Protein AF-A0A8D2CU57-F1 (afdb_monomer)

Structure (mmCIF, N/CA/C/O backbone):
data_AF-A0A8D2CU57-F1
#
_entry.id   AF-A0A8D2CU57-F1
#
loop_
_atom_site.group_PDB
_atom_site.id
_atom_site.type_symbol
_atom_site.label_atom_id
_atom_site.label_alt_id
_atom_site.label_comp_id
_atom_site.label_asym_id
_atom_site.label_entity_id
_atom_site.label_seq_id
_atom_site.pdbx_PDB_ins_code
_atom_site.Cartn_x
_atom_site.Cartn_y
_atom_site.Cartn_z
_atom_site.occupancy
_atom_site.B_iso_or_equiv
_atom_site.auth_seq_id
_atom_site.auth_comp_id
_atom_site.auth_asym_id
_atom_site.auth_atom_id
_atom_site.pdbx_PDB_model_num
ATOM 1 N N . MET A 1 1 ? 23.848 0.497 -22.259 1.00 53.72 1 MET A N 1
ATOM 2 C CA . MET A 1 1 ? 22.535 -0.186 -22.250 1.00 53.72 1 MET A CA 1
ATOM 3 C C . MET A 1 1 ? 21.559 0.706 -21.502 1.00 53.72 1 MET A C 1
ATOM 5 O O . MET A 1 1 ? 21.907 1.161 -20.421 1.00 53.72 1 MET A O 1
ATOM 9 N N . GLY A 1 2 ? 20.438 1.066 -22.133 1.00 74.12 2 GLY A N 1
ATOM 10 C CA . GLY A 1 2 ?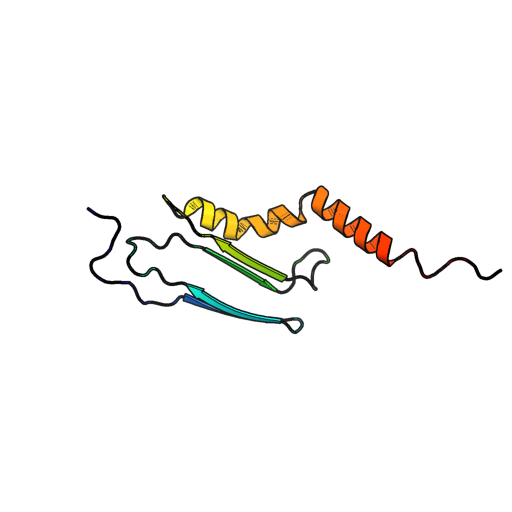 19.496 2.077 -21.636 1.00 74.12 2 GLY A CA 1
ATOM 11 C C . GLY A 1 2 ? 18.491 1.544 -20.611 1.00 74.12 2 GLY A C 1
ATOM 12 O O . GLY A 1 2 ? 18.389 0.342 -20.390 1.00 74.12 2 GLY A O 1
ATOM 13 N N . ALA A 1 3 ? 17.736 2.456 -19.995 1.00 79.75 3 ALA A N 1
ATOM 14 C CA . ALA A 1 3 ? 16.758 2.173 -18.938 1.00 79.75 3 ALA A CA 1
ATOM 15 C C . ALA A 1 3 ? 15.432 1.542 -19.427 1.00 79.75 3 ALA A C 1
ATOM 17 O O . ALA A 1 3 ? 14.515 1.338 -18.625 1.00 79.75 3 ALA A O 1
ATOM 18 N N . PHE A 1 4 ? 15.327 1.235 -20.724 1.00 90.06 4 PHE A N 1
ATOM 19 C CA . PHE A 1 4 ? 14.111 0.752 -21.373 1.00 90.06 4 PHE A CA 1
ATOM 20 C C . PHE A 1 4 ? 14.320 -0.616 -22.027 1.00 90.06 4 PHE A C 1
ATOM 22 O O . PHE A 1 4 ? 15.400 -0.906 -22.539 1.00 90.06 4 PHE A O 1
ATOM 29 N N . SER A 1 5 ? 13.280 -1.445 -21.991 1.00 89.56 5 SER A N 1
ATOM 30 C CA . SER A 1 5 ? 13.187 -2.714 -22.717 1.00 89.56 5 SER A CA 1
ATOM 31 C C . SER A 1 5 ? 12.740 -2.498 -24.166 1.00 89.56 5 SER A C 1
ATOM 33 O O . SER A 1 5 ? 12.105 -1.492 -24.472 1.00 89.56 5 SER A O 1
ATOM 35 N N . ASP A 1 6 ? 13.015 -3.467 -25.041 1.00 93.00 6 ASP A N 1
ATOM 36 C CA . ASP A 1 6 ? 12.634 -3.402 -26.464 1.00 93.00 6 ASP A CA 1
ATOM 37 C C . ASP A 1 6 ? 11.112 -3.421 -26.680 1.00 93.00 6 ASP A C 1
ATOM 39 O O . ASP A 1 6 ? 10.603 -2.889 -27.665 1.00 93.00 6 ASP A O 1
ATOM 43 N N . MET A 1 7 ? 10.374 -4.024 -25.745 1.00 93.88 7 MET A N 1
ATOM 44 C CA . MET A 1 7 ? 8.913 -4.061 -25.725 1.00 93.88 7 MET A CA 1
ATOM 45 C C . MET A 1 7 ? 8.393 -3.866 -24.297 1.00 93.88 7 MET A C 1
ATOM 47 O O . MET A 1 7 ? 9.058 -4.278 -23.339 1.00 93.88 7 MET A O 1
ATOM 51 N N . PRO A 1 8 ? 7.193 -3.284 -24.123 1.00 96.44 8 PRO A N 1
ATOM 52 C CA . PRO A 1 8 ? 6.609 -3.118 -22.806 1.00 96.44 8 PRO A CA 1
ATOM 53 C C . PRO A 1 8 ? 6.125 -4.462 -22.263 1.00 96.44 8 PRO A C 1
ATOM 55 O O . PRO A 1 8 ? 5.423 -5.217 -22.940 1.00 96.44 8 PRO A O 1
ATOM 58 N N . LYS A 1 9 ? 6.422 -4.735 -20.994 1.00 96.50 9 LYS A N 1
ATOM 59 C CA . LYS A 1 9 ? 5.798 -5.839 -20.267 1.00 96.50 9 LYS A CA 1
ATOM 60 C C . LYS A 1 9 ? 4.392 -5.434 -19.842 1.00 96.50 9 LYS A C 1
ATOM 62 O O . LYS A 1 9 ? 4.216 -4.615 -18.941 1.00 96.50 9 LYS A O 1
ATOM 67 N N . MET A 1 10 ? 3.401 -6.016 -20.512 1.00 97.50 10 MET A N 1
ATOM 68 C CA . MET A 1 10 ? 1.984 -5.674 -20.344 1.00 97.50 10 MET A CA 1
ATOM 69 C C . MET A 1 10 ? 1.259 -6.495 -19.270 1.00 97.50 10 MET A C 1
ATOM 71 O O . MET A 1 10 ? 0.082 -6.224 -19.011 1.00 97.50 10 MET A O 1
ATOM 75 N N . GLU A 1 11 ? 1.929 -7.478 -18.662 1.00 98.06 11 GLU A N 1
ATOM 76 C CA . GLU A 1 11 ? 1.377 -8.299 -17.580 1.00 98.06 11 GLU A CA 1
ATOM 77 C C . GLU A 1 11 ? 0.857 -7.417 -16.437 1.00 98.06 11 GLU A C 1
ATOM 79 O O . GLU A 1 11 ? 1.505 -6.449 -16.033 1.00 98.06 11 GLU A O 1
ATOM 84 N N . LYS A 1 12 ? -0.352 -7.729 -15.958 1.00 98.00 12 LYS A N 1
ATOM 85 C CA . LYS A 1 12 ? -1.018 -6.998 -14.880 1.00 98.00 12 LYS A CA 1
ATOM 86 C C . LYS A 1 12 ? -1.027 -7.840 -13.618 1.00 98.00 12 LYS A C 1
ATOM 88 O O . LYS A 1 12 ? -1.590 -8.934 -13.616 1.00 98.00 12 LYS A O 1
ATOM 93 N N . HIS A 1 13 ? -0.511 -7.285 -12.531 1.00 97.75 13 HIS A N 1
ATOM 94 C CA . HIS A 1 13 ? -0.696 -7.850 -11.200 1.00 97.75 13 HIS A CA 1
ATOM 95 C C . HIS A 1 13 ? -1.870 -7.143 -10.540 1.00 97.75 13 HIS A C 1
ATOM 97 O O . HIS A 1 13 ? -1.776 -5.966 -10.199 1.00 97.75 13 HIS A O 1
ATOM 103 N N . ASN A 1 14 ? -2.989 -7.851 -10.403 1.00 97.94 14 ASN A N 1
ATOM 104 C CA . ASN A 1 14 ? -4.222 -7.297 -9.861 1.00 97.94 14 ASN A CA 1
ATOM 105 C C . ASN A 1 14 ? -4.477 -7.819 -8.448 1.00 97.94 14 ASN A C 1
ATOM 107 O O . ASN A 1 14 ? -4.282 -9.004 -8.181 1.00 97.94 14 ASN A O 1
ATOM 111 N N . ALA A 1 15 ? -5.011 -6.965 -7.582 1.00 96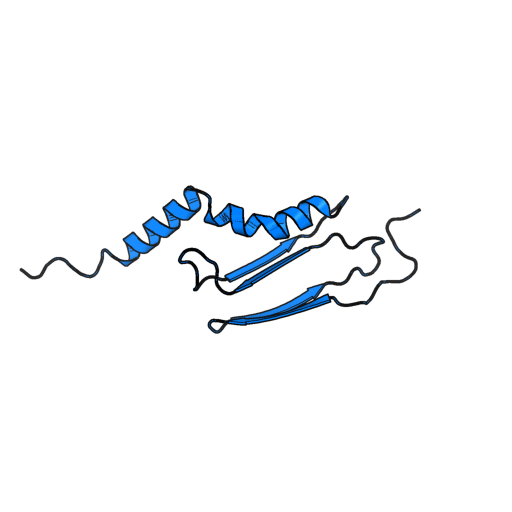.56 15 ALA A N 1
ATOM 112 C CA . ALA A 1 15 ? -5.605 -7.380 -6.317 1.00 96.56 15 ALA A CA 1
ATOM 113 C C . ALA A 1 15 ? -6.919 -6.632 -6.088 1.00 96.56 15 ALA A C 1
ATOM 115 O O . ALA A 1 15 ? -7.164 -5.567 -6.656 1.00 96.56 15 ALA A O 1
ATOM 116 N N . LYS A 1 16 ? -7.799 -7.212 -5.277 1.00 96.69 16 LYS A N 1
ATOM 117 C CA . LYS A 1 16 ? -9.092 -6.626 -4.922 1.00 96.69 16 LYS A CA 1
ATOM 118 C C . LYS A 1 16 ? -9.542 -7.143 -3.567 1.00 96.69 16 LYS A C 1
ATOM 120 O O . LYS A 1 16 ? -9.150 -8.235 -3.164 1.00 96.69 16 LYS A O 1
ATOM 125 N N . GLY A 1 17 ? -10.423 -6.403 -2.910 1.00 93.56 17 GLY A N 1
ATOM 126 C CA . GLY A 1 17 ? -11.009 -6.833 -1.647 1.00 93.56 17 GLY A CA 1
ATOM 127 C C . GLY A 1 17 ? -12.223 -6.010 -1.248 1.00 93.56 17 GLY A C 1
ATOM 128 O O . GLY A 1 17 ? -12.488 -4.942 -1.804 1.00 93.56 17 GLY A O 1
ATOM 129 N N . GLN A 1 18 ? -12.975 -6.537 -0.287 1.00 92.69 18 GLN A N 1
ATOM 130 C CA . GLN A 1 18 ? -14.154 -5.887 0.268 1.00 92.69 18 GLN A CA 1
ATOM 131 C C . GLN A 1 18 ? -14.336 -6.285 1.730 1.00 92.69 18 GLN A C 1
ATOM 13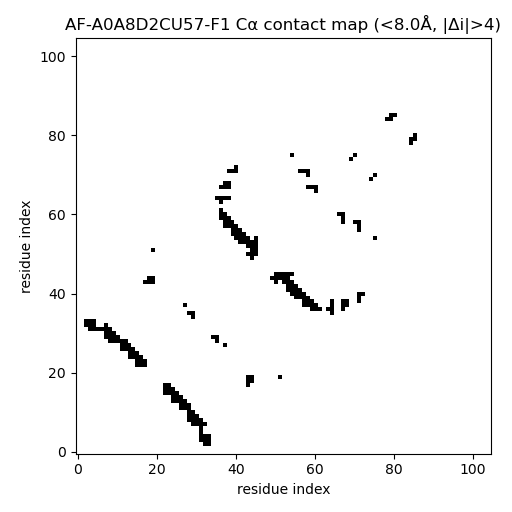3 O O . GLN A 1 18 ? -14.523 -7.465 2.011 1.00 92.69 18 GLN A O 1
ATOM 138 N N . VAL A 1 19 ? -14.340 -5.310 2.636 1.00 84.75 19 VAL A N 1
ATOM 139 C CA . VAL A 1 19 ? -14.596 -5.492 4.075 1.00 84.75 19 VAL A CA 1
ATOM 140 C C . VAL A 1 19 ? -15.166 -4.175 4.628 1.00 84.75 19 VAL A C 1
ATOM 142 O O . VAL A 1 19 ? -14.843 -3.102 4.122 1.00 84.75 19 VAL A O 1
ATOM 145 N N . ASN A 1 20 ? -16.046 -4.242 5.635 1.00 76.69 20 ASN A N 1
ATOM 146 C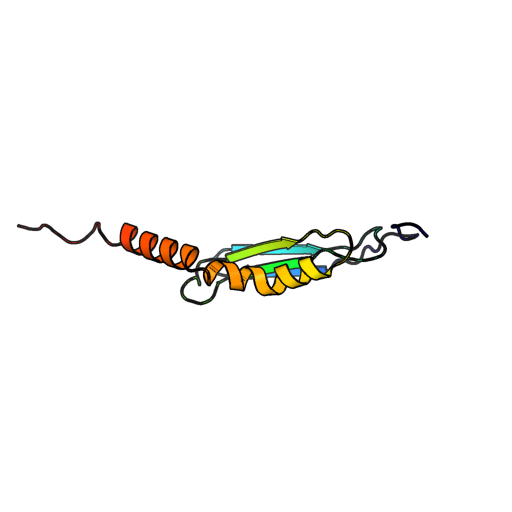 CA . ASN A 1 20 ? -16.603 -3.076 6.348 1.00 76.69 20 ASN A CA 1
ATOM 147 C C . ASN A 1 20 ? -17.219 -1.990 5.439 1.00 76.69 20 ASN A C 1
ATOM 149 O O . ASN A 1 20 ? -17.068 -0.798 5.681 1.00 76.69 20 ASN A O 1
ATOM 153 N N . GLY A 1 21 ? -17.904 -2.396 4.364 1.00 89.00 21 GLY A N 1
ATOM 154 C CA . GLY A 1 21 ? -18.556 -1.472 3.423 1.00 89.00 21 GLY A CA 1
ATOM 155 C C . GLY A 1 21 ? -17.623 -0.819 2.393 1.00 89.00 21 GLY A C 1
ATOM 156 O O . GLY A 1 21 ? -18.110 -0.208 1.445 1.00 89.00 21 GLY A O 1
ATOM 157 N N . LEU A 1 22 ? -16.306 -1.006 2.509 1.00 93.19 22 LEU A N 1
ATOM 158 C CA . LEU A 1 22 ? -15.314 -0.569 1.526 1.00 93.19 22 LEU A CA 1
ATOM 159 C C . LEU A 1 22 ? -15.052 -1.660 0.487 1.00 93.19 22 LEU A C 1
ATOM 161 O O . LEU A 1 22 ? -15.005 -2.845 0.814 1.00 93.19 22 LEU A O 1
ATOM 165 N N . ARG A 1 23 ? -14.842 -1.253 -0.767 1.00 95.69 23 ARG A N 1
ATOM 166 C CA . ARG A 1 23 ? -14.378 -2.103 -1.874 1.00 95.69 23 ARG A CA 1
ATOM 167 C C . ARG A 1 23 ? -13.147 -1.458 -2.498 1.00 95.69 23 ARG A C 1
ATOM 169 O O . ARG A 1 23 ? -13.167 -0.256 -2.743 1.00 95.69 23 ARG A O 1
ATOM 176 N N . TYR A 1 24 ? -12.120 -2.248 -2.798 1.00 96.00 24 TYR A N 1
ATOM 177 C CA . TYR A 1 24 ? -10.950 -1.780 -3.540 1.00 96.00 24 TYR A CA 1
ATOM 178 C C . TYR A 1 24 ? -10.591 -2.724 -4.685 1.00 96.00 24 TYR A C 1
ATOM 180 O O . TYR A 1 24 ? -10.875 -3.924 -4.651 1.00 96.00 24 TYR A O 1
ATOM 188 N N . GLY A 1 25 ? -9.919 -2.157 -5.680 1.00 97.69 25 GLY A N 1
ATOM 189 C CA . GLY A 1 25 ? -9.205 -2.869 -6.727 1.00 97.69 25 GLY A CA 1
ATOM 190 C C . GLY A 1 25 ? -7.915 -2.118 -7.036 1.00 97.69 25 GLY A C 1
ATOM 191 O O . GLY A 1 25 ? -7.873 -0.895 -6.923 1.00 97.69 25 GLY A O 1
ATOM 192 N N . LEU A 1 26 ? -6.867 -2.847 -7.397 1.00 97.56 26 LEU A N 1
ATOM 193 C CA . LEU A 1 26 ? -5.585 -2.294 -7.817 1.00 97.56 26 LEU A CA 1
ATOM 194 C C . LEU A 1 26 ? -4.993 -3.140 -8.940 1.00 97.56 26 LEU A C 1
ATOM 196 O O . LEU A 1 26 ? -5.286 -4.332 -9.048 1.00 97.56 26 LEU A O 1
ATOM 200 N N . SER A 1 27 ? -4.140 -2.511 -9.741 1.00 97.94 27 SER A N 1
ATOM 201 C CA . SER A 1 27 ? -3.333 -3.157 -10.770 1.00 97.94 27 SER A CA 1
ATOM 202 C C . SER A 1 27 ? -1.956 -2.510 -10.795 1.00 97.94 27 SER A C 1
ATOM 204 O O . SER A 1 27 ? -1.865 -1.285 -10.784 1.00 97.94 27 SER A O 1
ATOM 206 N N . SER A 1 28 ? -0.903 -3.311 -10.927 1.00 97.38 28 SER A N 1
ATOM 207 C CA . SER A 1 28 ? 0.443 -2.833 -11.258 1.00 97.38 28 SER A CA 1
ATOM 208 C C . SER A 1 28 ? 0.954 -3.474 -12.551 1.00 97.38 28 SER A C 1
ATOM 210 O O . SER A 1 28 ? 0.466 -4.528 -12.972 1.00 97.38 28 SER A O 1
ATOM 212 N N . MET A 1 29 ? 1.879 -2.793 -13.230 1.00 97.62 29 MET A N 1
ATOM 213 C CA . MET A 1 29 ? 2.443 -3.206 -14.517 1.00 97.62 29 MET A CA 1
ATOM 214 C C . MET A 1 29 ? 3.844 -2.617 -14.678 1.00 97.62 29 MET A C 1
ATOM 216 O O . MET A 1 29 ? 4.020 -1.419 -14.493 1.00 97.62 29 MET A O 1
ATOM 220 N N . GLN A 1 30 ? 4.808 -3.430 -15.115 1.00 96.44 30 GLN A N 1
ATOM 221 C CA . GLN A 1 30 ? 6.187 -2.977 -15.331 1.00 96.44 30 GLN A CA 1
ATOM 222 C C . GLN A 1 30 ? 6.329 -2.012 -16.525 1.00 96.44 30 GLN A C 1
ATOM 224 O O . GLN A 1 30 ? 7.122 -1.069 -16.488 1.00 96.44 30 GLN A O 1
ATOM 229 N N . GLY A 1 31 ? 5.592 -2.246 -17.615 1.00 96.81 31 GLY A N 1
ATOM 230 C CA . GLY A 1 31 ? 5.672 -1.412 -18.811 1.00 96.81 31 GLY A CA 1
ATOM 231 C C . GLY A 1 31 ? 7.055 -1.468 -19.466 1.00 96.81 31 GLY A C 1
ATOM 232 O O . GLY A 1 31 ? 7.626 -2.543 -19.636 1.00 96.81 31 GLY A O 1
ATOM 233 N N . TRP A 1 32 ? 7.578 -0.310 -19.868 1.00 96.25 32 TRP A N 1
ATOM 234 C CA . TRP A 1 32 ? 8.822 -0.192 -20.642 1.00 96.25 32 TRP A CA 1
ATOM 235 C C . TRP A 1 32 ? 10.102 -0.256 -19.809 1.00 96.25 32 TRP A C 1
ATOM 237 O O . TRP A 1 32 ? 11.188 -0.359 -20.377 1.00 96.25 32 TRP A O 1
ATOM 247 N N . ARG A 1 33 ? 10.015 -0.145 -18.481 1.00 93.56 33 ARG A N 1
ATOM 248 C CA . ARG A 1 33 ? 11.203 -0.192 -17.622 1.00 93.56 33 ARG A CA 1
ATOM 249 C C . ARG A 1 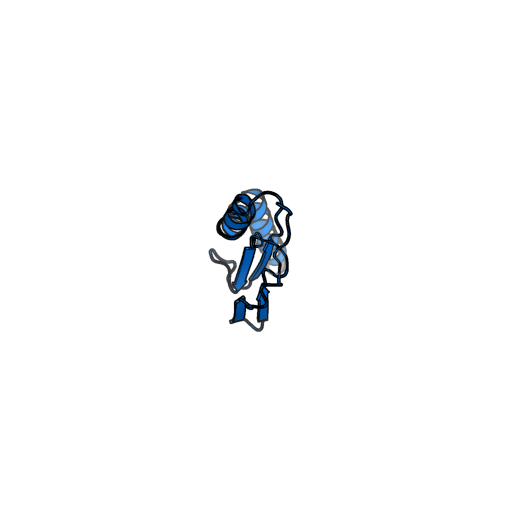33 ? 11.786 -1.599 -17.616 1.00 93.56 33 ARG A C 1
ATOM 251 O O . ARG A 1 33 ? 11.053 -2.578 -17.697 1.00 93.56 33 ARG A O 1
ATOM 258 N N . VAL A 1 34 ? 13.105 -1.710 -17.457 1.00 92.44 34 VAL A N 1
ATOM 259 C CA . VAL A 1 34 ? 13.790 -3.016 -17.369 1.00 92.44 34 VAL A CA 1
ATOM 260 C C . VAL A 1 34 ? 13.411 -3.773 -16.088 1.00 92.44 34 VAL A C 1
ATOM 262 O O . VAL A 1 34 ? 13.297 -5.002 -16.102 1.00 92.44 34 VAL A O 1
ATOM 265 N N . LYS A 1 35 ? 13.165 -3.048 -14.992 1.00 91.62 35 LYS A N 1
ATOM 266 C CA . LYS A 1 35 ? 12.772 -3.589 -13.684 1.00 91.62 35 LYS A CA 1
ATOM 267 C C . LYS A 1 35 ? 11.476 -2.940 -13.205 1.00 91.62 35 LYS A C 1
ATOM 269 O O . LYS A 1 35 ? 11.224 -1.782 -13.518 1.00 91.62 35 LYS A O 1
ATOM 274 N N . MET A 1 36 ? 10.687 -3.707 -12.458 1.00 93.38 36 MET A N 1
ATOM 275 C CA . MET A 1 36 ? 9.546 -3.209 -11.697 1.00 93.38 36 MET A CA 1
ATOM 276 C C . MET A 1 36 ? 10.034 -2.815 -10.303 1.00 93.38 36 MET A C 1
ATOM 278 O O . MET A 1 36 ? 10.530 -3.680 -9.574 1.00 93.38 36 MET A O 1
ATOM 282 N N . GLU A 1 37 ? 9.945 -1.530 -9.967 1.00 94.69 37 GLU A N 1
ATOM 283 C CA . GLU A 1 37 ? 10.419 -0.996 -8.683 1.00 94.69 37 GLU A CA 1
ATOM 284 C C . GLU A 1 37 ? 9.267 -0.591 -7.757 1.00 94.69 37 GLU A C 1
ATOM 286 O O . GLU A 1 37 ? 9.468 -0.583 -6.543 1.00 94.69 37 GLU A O 1
ATOM 291 N N . ASP A 1 38 ? 8.057 -0.389 -8.295 1.00 94.88 38 ASP A N 1
ATOM 292 C CA . ASP A 1 38 ? 6.896 -0.035 -7.485 1.00 94.88 38 ASP A CA 1
ATOM 293 C C . ASP A 1 38 ? 6.462 -1.173 -6.549 1.00 94.88 38 ASP A C 1
ATOM 295 O O . ASP A 1 38 ? 6.533 -2.367 -6.872 1.00 94.88 38 ASP A O 1
ATOM 299 N N . ALA A 1 39 ? 5.899 -0.778 -5.411 1.00 96.06 39 ALA A N 1
ATOM 300 C CA . ALA A 1 39 ? 5.213 -1.651 -4.466 1.00 96.06 39 ALA A CA 1
ATOM 301 C C . ALA A 1 39 ? 3.877 -1.030 -4.029 1.00 96.06 39 ALA A C 1
ATOM 303 O O . ALA A 1 39 ? 3.597 0.142 -4.292 1.00 96.06 39 ALA A O 1
ATOM 304 N N . TYR A 1 40 ? 3.038 -1.797 -3.332 1.00 97.19 40 TYR A N 1
ATOM 305 C CA . TYR A 1 40 ? 1.770 -1.296 -2.801 1.00 97.19 40 TYR A CA 1
ATOM 306 C C . TYR A 1 40 ? 1.341 -2.038 -1.533 1.00 97.19 40 TYR A C 1
ATOM 308 O O . TYR A 1 40 ? 1.551 -3.241 -1.408 1.00 97.19 40 TYR A O 1
ATOM 316 N N . THR A 1 41 ? 0.634 -1.345 -0.643 1.00 97.31 41 THR A N 1
ATOM 317 C CA . THR A 1 41 ? -0.042 -1.939 0.521 1.00 97.31 41 THR A CA 1
ATOM 318 C C . THR A 1 41 ? -1.542 -1.724 0.377 1.00 97.31 41 THR A C 1
ATOM 320 O O . THR A 1 41 ? -1.981 -0.611 0.094 1.00 97.31 41 THR A O 1
ATOM 323 N N . ALA A 1 42 ? -2.338 -2.771 0.591 1.00 96.12 42 ALA A N 1
ATOM 324 C CA . ALA A 1 42 ? -3.796 -2.685 0.617 1.00 96.12 42 ALA A CA 1
ATOM 325 C C . ALA A 1 42 ? -4.349 -3.551 1.755 1.00 96.12 42 ALA A C 1
ATOM 327 O O . ALA A 1 42 ? -4.470 -4.768 1.624 1.00 96.12 42 ALA A O 1
ATOM 328 N N . VAL A 1 43 ? -4.666 -2.917 2.884 1.00 94.38 43 VAL A N 1
ATOM 329 C CA . VAL A 1 43 ? -5.161 -3.581 4.095 1.00 94.38 43 VAL A CA 1
ATOM 330 C C . VAL A 1 43 ? -6.488 -2.956 4.502 1.00 94.38 43 VAL A C 1
ATOM 332 O O . VAL A 1 43 ? -6.583 -1.745 4.697 1.00 94.38 43 VAL A O 1
ATOM 335 N N . ILE A 1 44 ? -7.514 -3.791 4.658 1.00 92.44 44 ILE A N 1
ATOM 336 C CA . ILE A 1 44 ? -8.798 -3.387 5.233 1.00 92.44 44 ILE A CA 1
ATOM 337 C C . ILE A 1 44 ? -8.927 -4.031 6.611 1.00 92.44 44 ILE A C 1
ATOM 339 O O . ILE A 1 44 ? -8.765 -5.243 6.724 1.00 92.44 44 ILE A O 1
ATOM 343 N N . GLY A 1 45 ? -9.247 -3.229 7.626 1.00 90.44 45 GLY A N 1
ATOM 344 C CA . GLY A 1 45 ? -9.324 -3.670 9.015 1.00 90.44 45 GLY A CA 1
ATOM 345 C C . GLY A 1 45 ? -7.940 -3.757 9.645 1.00 90.44 45 GLY A C 1
ATOM 346 O O . GLY A 1 45 ? -7.271 -4.786 9.567 1.00 90.44 45 GLY A O 1
ATOM 347 N N . LEU A 1 46 ? -7.495 -2.661 10.259 1.00 91.06 46 LEU A N 1
ATOM 348 C CA . LEU A 1 46 ? -6.201 -2.622 10.937 1.00 91.06 46 LEU A CA 1
ATOM 349 C C . LEU A 1 46 ? -6.272 -3.318 12.310 1.00 91.06 46 LEU A C 1
ATOM 351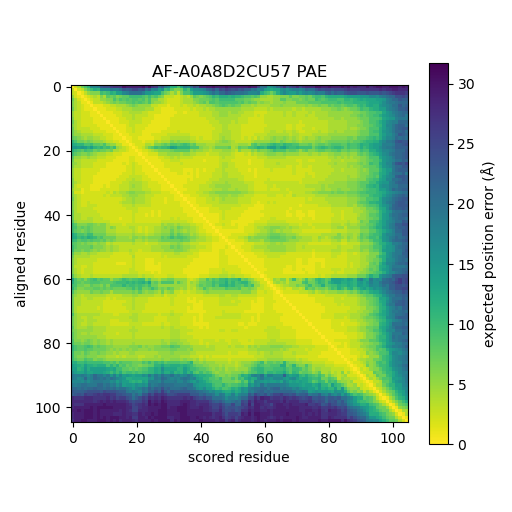 O O . LEU A 1 46 ? -7.316 -3.287 12.961 1.00 91.06 46 LEU A O 1
ATOM 355 N N . PRO A 1 47 ? -5.174 -3.938 12.779 1.00 87.12 47 PRO A N 1
ATOM 356 C CA . PRO A 1 47 ? -5.138 -4.576 14.092 1.00 87.12 47 PRO A CA 1
ATOM 357 C C . PRO A 1 47 ? -5.102 -3.544 15.234 1.00 87.12 47 PRO A C 1
ATOM 359 O O . PRO A 1 47 ? -4.936 -2.343 15.012 1.00 87.12 47 PRO A O 1
ATOM 362 N N . SER A 1 48 ? -5.162 -4.036 16.475 1.00 86.56 48 SER A N 1
ATOM 363 C CA . SER A 1 48 ? -4.936 -3.252 17.700 1.00 86.56 48 SER A CA 1
ATOM 364 C C . SER A 1 48 ? -5.991 -2.169 17.974 1.00 86.56 48 SER A C 1
ATOM 366 O O . SER A 1 48 ? -5.640 -1.058 18.378 1.00 86.56 48 SER A O 1
ATOM 368 N N . GLY A 1 49 ? -7.278 -2.484 17.788 1.00 86.12 49 GLY A N 1
ATOM 369 C CA . GLY A 1 49 ? -8.381 -1.558 18.073 1.00 86.12 49 GLY A CA 1
ATOM 370 C C . GLY A 1 49 ? -8.675 -0.571 16.940 1.00 86.12 49 GLY A C 1
ATOM 371 O O . GLY A 1 49 ? -9.335 0.443 17.161 1.00 86.12 49 GLY A O 1
ATOM 372 N N . LEU A 1 50 ? -8.142 -0.826 15.742 1.00 90.44 50 LEU A N 1
ATOM 373 C CA . LEU A 1 50 ? -8.332 -0.015 14.537 1.00 90.44 50 LEU A CA 1
ATOM 374 C C . LEU A 1 50 ? -9.084 -0.804 13.452 1.00 90.44 50 LEU A C 1
ATOM 376 O O . LEU A 1 50 ? -8.910 -0.562 12.258 1.00 90.44 50 LEU A O 1
ATOM 380 N N . GLU A 1 51 ? -9.944 -1.745 13.842 1.00 90.06 51 GLU A N 1
ATOM 381 C CA . GLU A 1 51 ? -10.604 -2.688 12.929 1.00 90.06 51 GLU A CA 1
ATOM 382 C C . GLU A 1 51 ? -11.557 -1.987 11.946 1.00 90.06 51 GLU A C 1
ATOM 384 O O . GLU A 1 51 ? -11.882 -2.519 10.885 1.00 90.06 51 GLU A O 1
ATOM 389 N N . THR A 1 52 ? -11.993 -0.767 12.268 1.00 90.00 52 THR A N 1
ATOM 390 C CA . THR A 1 52 ? -12.802 0.086 11.384 1.00 90.00 52 THR A CA 1
ATOM 391 C C . THR A 1 52 ? -11.966 0.909 10.402 1.00 90.00 52 THR A C 1
ATOM 393 O O . THR A 1 52 ? -12.519 1.539 9.502 1.00 90.00 52 THR A O 1
ATOM 396 N N . TRP A 1 53 ? -10.639 0.905 10.539 1.00 92.62 53 TRP A N 1
ATOM 397 C CA . TRP A 1 53 ? -9.717 1.656 9.695 1.00 92.62 53 TRP A CA 1
ATOM 398 C C . TRP A 1 53 ? -9.185 0.790 8.556 1.00 92.62 53 TRP A C 1
ATOM 400 O O . TRP A 1 53 ? -9.140 -0.437 8.624 1.00 92.62 53 TRP A O 1
ATOM 410 N N . SER A 1 54 ? -8.767 1.452 7.483 1.00 94.19 54 SER A N 1
ATOM 411 C CA . SER A 1 54 ? -8.134 0.827 6.320 1.00 94.19 54 SER A CA 1
ATOM 412 C C . SER A 1 54 ? -6.895 1.616 5.927 1.00 94.19 54 SER A C 1
ATOM 414 O O . SER A 1 54 ? -6.831 2.824 6.159 1.00 94.19 54 SER A O 1
ATOM 416 N N . PHE A 1 55 ? -5.925 0.945 5.316 1.00 95.31 55 PHE A N 1
ATOM 417 C CA . PHE A 1 55 ? -4.694 1.559 4.841 1.00 95.31 55 PHE A CA 1
ATOM 418 C C . PHE A 1 55 ? -4.385 1.116 3.413 1.00 95.31 55 PHE A C 1
ATOM 420 O O . PHE A 1 55 ? -4.306 -0.078 3.118 1.00 95.31 55 PHE A O 1
ATOM 427 N N . PHE A 1 56 ? -4.177 2.101 2.545 1.00 96.69 56 PHE A N 1
ATOM 428 C CA . PHE A 1 56 ? -3.803 1.908 1.151 1.00 96.69 56 PHE A CA 1
ATOM 429 C C . PHE A 1 56 ? -2.626 2.822 0.826 1.00 96.69 56 PHE A C 1
ATOM 431 O O . PHE A 1 56 ? -2.658 4.004 1.171 1.00 96.69 56 PHE A O 1
ATOM 438 N N . ALA A 1 57 ? -1.603 2.288 0.166 1.00 97.69 57 ALA A N 1
ATOM 439 C CA . ALA A 1 57 ? -0.420 3.045 -0.223 1.00 97.69 57 ALA A CA 1
ATOM 440 C C . ALA A 1 57 ? 0.186 2.496 -1.517 1.00 97.69 57 ALA A C 1
ATOM 442 O O . ALA A 1 57 ? 0.138 1.292 -1.772 1.00 97.69 57 ALA A O 1
ATOM 443 N N . VAL A 1 58 ? 0.774 3.393 -2.305 1.00 97.56 58 VAL A N 1
ATOM 444 C CA . VAL A 1 58 ? 1.584 3.087 -3.489 1.00 97.56 58 VAL A CA 1
ATOM 445 C C . VAL A 1 58 ? 2.966 3.675 -3.247 1.00 97.56 58 VAL A C 1
ATOM 447 O O . VAL A 1 58 ? 3.079 4.808 -2.776 1.00 97.56 58 VAL A O 1
ATOM 450 N N . TYR A 1 59 ? 3.998 2.900 -3.549 1.00 96.94 59 TYR A N 1
ATOM 451 C CA . TYR A 1 59 ? 5.394 3.275 -3.367 1.00 96.94 59 TYR A CA 1
ATOM 452 C C . TYR A 1 59 ? 6.052 3.263 -4.740 1.00 96.94 59 TYR A C 1
ATOM 454 O O . TYR A 1 59 ? 6.241 2.190 -5.304 1.00 96.94 59 TYR A O 1
ATOM 462 N N . ASP A 1 60 ? 6.336 4.447 -5.275 1.00 94.69 60 ASP A N 1
ATOM 463 C CA . ASP A 1 60 ? 7.070 4.635 -6.528 1.00 94.69 60 ASP A CA 1
ATOM 464 C C . ASP A 1 60 ? 8.543 4.848 -6.185 1.00 94.69 60 ASP A C 1
ATOM 466 O O . ASP A 1 60 ? 8.869 5.714 -5.366 1.00 94.69 60 ASP A O 1
ATOM 470 N N . GLU A 1 61 ? 9.419 4.035 -6.770 1.00 87.50 61 GLU A N 1
ATOM 471 C CA . GLU A 1 61 ? 10.846 4.117 -6.505 1.00 87.50 61 GLU A CA 1
ATOM 472 C C . GLU A 1 61 ? 11.710 4.361 -7.719 1.00 87.50 61 GLU A C 1
ATOM 474 O O . GLU A 1 61 ? 11.385 4.071 -8.868 1.00 87.50 61 GLU A O 1
ATOM 479 N N . TYR A 1 62 ? 12.874 4.915 -7.396 1.00 82.81 62 TYR A N 1
ATOM 480 C CA . TYR A 1 62 ? 13.928 5.212 -8.328 1.00 82.81 62 TYR A CA 1
ATOM 481 C C . TYR A 1 62 ? 15.255 4.708 -7.764 1.00 82.81 62 TYR A C 1
ATOM 483 O O . TYR A 1 62 ? 15.592 4.980 -6.613 1.00 82.81 62 TYR A O 1
ATOM 491 N N . ALA A 1 63 ? 16.035 4.048 -8.623 1.00 87.19 63 ALA A N 1
ATOM 492 C CA . ALA A 1 63 ? 17.367 3.513 -8.328 1.00 87.19 63 ALA A CA 1
ATOM 493 C C . ALA A 1 63 ? 17.381 2.239 -7.459 1.00 87.19 63 ALA A C 1
ATOM 495 O O . ALA A 1 63 ? 18.353 1.970 -6.749 1.00 87.19 63 ALA A O 1
ATOM 496 N N . GLY A 1 64 ? 16.345 1.409 -7.579 1.00 85.75 64 GLY A N 1
ATOM 497 C CA . GLY A 1 64 ? 16.200 0.138 -6.872 1.00 85.75 64 GLY A CA 1
ATOM 498 C C . GLY A 1 64 ? 14.833 0.024 -6.209 1.00 85.75 64 GLY A C 1
ATOM 499 O O . GLY A 1 64 ? 14.183 1.022 -5.966 1.00 85.75 64 GLY A O 1
ATOM 500 N N . SER A 1 65 ? 14.401 -1.201 -5.902 1.00 90.62 65 SER A N 1
ATOM 501 C CA . SER A 1 65 ? 13.080 -1.460 -5.302 1.00 90.62 65 SER A CA 1
ATOM 502 C C . SER A 1 65 ? 13.118 -1.644 -3.777 1.00 90.62 65 SER A C 1
ATOM 504 O O . SER A 1 65 ? 12.181 -2.193 -3.198 1.00 90.62 65 SER A O 1
ATOM 506 N N . GLN A 1 66 ? 14.272 -1.434 -3.138 1.00 94.38 66 GLN A N 1
ATOM 507 C CA . GLN A 1 66 ? 14.514 -1.940 -1.783 1.00 94.38 66 GLN A CA 1
ATOM 508 C C . GLN A 1 66 ? 13.758 -1.132 -0.729 1.00 94.38 66 GLN A C 1
ATOM 510 O O . GLN A 1 66 ? 13.241 -1.722 0.223 1.00 94.38 66 GLN A O 1
ATOM 515 N N . VAL A 1 67 ? 13.686 0.187 -0.897 1.00 95.88 67 VAL A N 1
ATOM 516 C CA . VAL A 1 67 ? 13.004 1.059 0.057 1.00 95.88 67 VAL A CA 1
ATOM 517 C C . VAL A 1 67 ? 11.486 0.997 -0.184 1.00 95.88 67 VAL A C 1
ATOM 519 O O . VAL A 1 67 ? 10.743 0.920 0.791 1.00 95.88 67 VAL A O 1
ATOM 522 N N . ALA A 1 68 ? 11.022 0.799 -1.424 1.00 95.31 68 ALA A N 1
ATOM 523 C CA . ALA A 1 68 ? 9.611 0.589 -1.769 1.00 95.31 68 ALA A CA 1
ATOM 524 C C . ALA A 1 68 ? 9.080 -0.663 -1.079 1.00 95.31 68 ALA A C 1
ATOM 526 O O . ALA A 1 68 ? 8.048 -0.632 -0.408 1.00 95.31 68 ALA A O 1
ATOM 527 N N . LYS A 1 69 ? 9.827 -1.767 -1.210 1.00 94.75 69 LYS A N 1
ATOM 528 C CA . LYS A 1 69 ? 9.509 -3.047 -0.569 1.00 94.75 69 LYS A CA 1
ATOM 529 C C . LYS A 1 69 ? 9.511 -2.924 0.950 1.00 94.75 69 LYS A C 1
ATOM 531 O O . LYS A 1 69 ? 8.551 -3.338 1.589 1.00 94.75 69 LYS A O 1
ATOM 536 N N . TYR A 1 70 ? 10.532 -2.283 1.519 1.00 97.00 70 TYR A N 1
ATOM 537 C CA . TYR A 1 70 ? 10.599 -2.066 2.963 1.00 97.00 70 TYR A CA 1
ATOM 538 C C . TYR A 1 70 ? 9.408 -1.236 3.471 1.00 97.00 70 TYR A C 1
ATOM 540 O O . TYR A 1 70 ? 8.757 -1.599 4.450 1.00 97.00 70 TYR A O 1
ATOM 548 N N . CYS A 1 71 ? 9.070 -0.138 2.794 1.00 97.25 71 CYS A N 1
ATOM 549 C CA . CYS A 1 71 ? 7.927 0.694 3.157 1.00 97.25 71 CYS A CA 1
ATOM 550 C C . CYS A 1 71 ? 6.600 -0.062 3.019 1.00 97.25 71 CYS A C 1
ATOM 552 O O . CYS A 1 71 ? 5.760 0.037 3.911 1.00 97.25 71 CYS A O 1
ATOM 554 N N . CYS A 1 72 ? 6.432 -0.848 1.959 1.00 96.00 72 CYS A N 1
ATOM 555 C CA . CYS A 1 72 ? 5.254 -1.682 1.733 1.00 96.00 72 CYS A CA 1
ATOM 556 C C . CYS A 1 72 ? 4.995 -2.682 2.870 1.00 96.00 72 CYS A C 1
ATOM 558 O O . CYS A 1 72 ? 3.843 -2.922 3.241 1.00 96.00 72 CYS A O 1
ATOM 560 N N . GLU A 1 73 ? 6.054 -3.249 3.443 1.00 94.88 73 GLU A N 1
ATOM 561 C CA . GLU A 1 73 ? 5.957 -4.252 4.508 1.00 94.88 73 GLU A CA 1
ATOM 562 C C . GLU A 1 73 ? 5.869 -3.628 5.909 1.00 94.88 73 GLU A C 1
ATOM 564 O O . GLU A 1 73 ? 5.167 -4.145 6.781 1.00 94.88 73 GLU A O 1
ATOM 569 N N . HIS A 1 74 ? 6.547 -2.501 6.144 1.00 96.62 74 HIS A N 1
ATOM 570 C CA . HIS A 1 74 ? 6.773 -1.997 7.503 1.00 96.62 74 HIS A CA 1
ATOM 571 C C . HIS A 1 74 ? 6.128 -0.646 7.812 1.00 96.62 74 HIS A C 1
ATOM 573 O O . HIS A 1 74 ? 5.923 -0.338 8.989 1.00 96.62 74 HIS A O 1
ATOM 579 N N . LEU A 1 75 ? 5.773 0.175 6.818 1.00 96.75 75 LEU A N 1
ATOM 580 C CA . LEU A 1 75 ? 5.258 1.525 7.084 1.00 96.75 75 LEU A CA 1
ATOM 581 C C . LEU A 1 75 ? 3.963 1.483 7.904 1.00 96.75 75 LEU A C 1
ATOM 583 O O . LEU A 1 75 ? 3.827 2.209 8.891 1.00 96.75 75 LEU A O 1
ATOM 587 N N . LEU A 1 76 ? 3.052 0.572 7.551 1.00 95.62 76 LEU A N 1
ATOM 588 C CA . LEU A 1 76 ? 1.807 0.358 8.287 1.00 95.62 76 LEU A CA 1
ATOM 589 C C . LEU A 1 76 ? 2.041 -0.150 9.714 1.00 95.62 76 LEU A C 1
ATOM 591 O O . LEU A 1 76 ? 1.213 0.088 10.582 1.00 95.62 76 LEU A O 1
ATOM 595 N N . HIS A 1 77 ? 3.159 -0.817 9.989 1.00 93.44 77 HIS A N 1
ATOM 596 C CA . HIS A 1 77 ? 3.518 -1.193 11.352 1.00 93.44 77 HIS A CA 1
ATOM 597 C C . HIS A 1 77 ? 4.106 -0.003 12.126 1.00 93.44 77 HIS A C 1
ATOM 599 O O . HIS A 1 77 ? 3.797 0.179 13.302 1.00 93.44 77 HIS A O 1
ATOM 605 N N . HIS A 1 78 ? 4.931 0.832 11.491 1.00 95.50 78 HIS A N 1
ATOM 606 C CA . HIS A 1 78 ? 5.588 1.964 12.151 1.00 95.50 78 HIS A CA 1
ATOM 607 C C . HIS A 1 78 ? 4.625 3.100 12.525 1.00 95.50 78 HIS A C 1
ATOM 609 O O . HIS A 1 78 ? 4.744 3.648 13.622 1.00 95.50 78 HIS A O 1
ATOM 615 N N . ILE A 1 79 ? 3.657 3.432 11.662 1.00 94.12 79 ILE A N 1
ATOM 616 C CA . ILE A 1 79 ? 2.708 4.538 11.890 1.00 94.12 79 ILE A CA 1
ATOM 617 C C . ILE A 1 79 ? 1.907 4.368 13.199 1.00 94.12 79 ILE A C 1
ATOM 619 O O . ILE A 1 79 ? 2.029 5.226 14.075 1.00 94.12 79 ILE A O 1
ATOM 623 N N . PRO A 1 80 ? 1.121 3.291 13.396 1.00 90.94 80 PRO A N 1
ATOM 624 C CA . PRO A 1 80 ? 0.293 3.128 14.586 1.00 90.94 80 PRO A CA 1
ATOM 625 C C . PRO A 1 80 ? 1.105 2.797 15.840 1.00 90.94 80 PRO A C 1
ATOM 627 O O . PRO A 1 80 ? 0.623 3.002 16.954 1.00 90.94 80 PRO A O 1
ATOM 630 N N . ASN A 1 81 ? 2.339 2.302 15.693 1.00 90.56 81 ASN A N 1
ATOM 631 C CA . ASN A 1 81 ? 3.193 1.985 16.834 1.00 90.56 81 ASN A CA 1
ATOM 632 C C . ASN A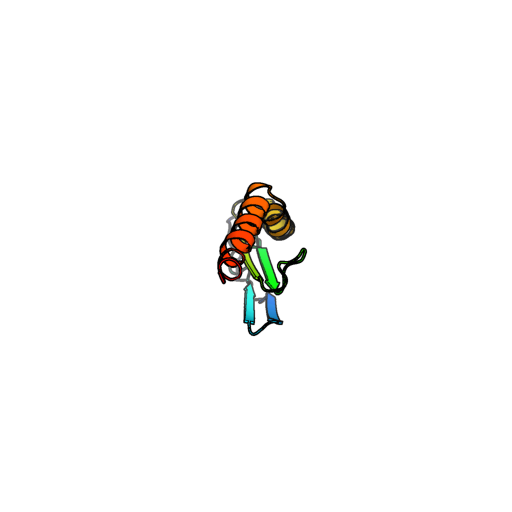 1 81 ? 3.953 3.182 17.411 1.00 90.56 81 ASN A C 1
ATOM 634 O O . ASN A 1 81 ? 4.455 3.070 18.533 1.00 90.56 81 ASN A O 1
ATOM 638 N N . ASN A 1 82 ? 3.969 4.322 16.717 1.00 92.38 82 ASN A N 1
ATOM 639 C CA . ASN A 1 82 ? 4.481 5.587 17.237 1.00 92.38 82 ASN A CA 1
ATOM 640 C C . ASN A 1 82 ? 3.649 6.082 18.448 1.00 92.38 82 ASN A C 1
ATOM 642 O O . ASN A 1 82 ? 2.415 6.046 18.438 1.00 92.38 82 ASN A O 1
ATOM 646 N N . GLN A 1 83 ? 4.331 6.595 19.480 1.00 93.06 83 GLN A N 1
ATOM 647 C CA . GLN A 1 83 ? 3.725 7.259 20.638 1.00 93.06 83 GLN A CA 1
ATOM 648 C C . GLN A 1 83 ? 2.820 8.437 20.251 1.00 93.06 83 GLN A C 1
ATOM 650 O O . GLN A 1 83 ? 1.753 8.586 20.847 1.00 93.06 83 GLN A O 1
ATOM 655 N N . ASP A 1 84 ? 3.178 9.229 19.237 1.00 93.88 84 ASP A N 1
ATOM 656 C CA . ASP A 1 84 ? 2.350 10.354 18.784 1.00 93.88 84 ASP A CA 1
ATOM 657 C C . ASP A 1 84 ? 1.006 9.879 18.241 1.00 93.88 84 ASP A C 1
ATOM 659 O O . ASP A 1 84 ? -0.040 10.460 18.541 1.00 93.88 84 ASP A O 1
ATOM 663 N N . PHE A 1 85 ? 1.022 8.796 17.459 1.00 91.88 85 PHE A N 1
ATOM 664 C CA . PHE A 1 85 ? -0.190 8.220 16.893 1.00 91.88 85 PHE A CA 1
ATOM 665 C C . PHE A 1 85 ? -1.092 7.687 18.011 1.00 91.88 85 PHE A C 1
ATOM 667 O O . PHE A 1 85 ? -2.250 8.094 18.122 1.00 91.88 85 PHE A O 1
ATOM 674 N N . LYS A 1 86 ? -0.539 6.873 18.919 1.00 89.12 86 LYS A N 1
ATOM 675 C CA . LYS A 1 86 ? -1.258 6.346 20.096 1.00 89.12 86 LYS A CA 1
ATOM 676 C C . LYS A 1 86 ? -1.810 7.465 20.987 1.00 89.12 86 LYS A C 1
ATOM 678 O O . LYS A 1 86 ? -2.952 7.406 21.454 1.00 89.12 86 LYS A O 1
ATOM 683 N N . GLY A 1 87 ? -1.026 8.521 21.195 1.00 87.81 87 GLY A N 1
ATOM 684 C CA . GLY A 1 87 ? -1.415 9.700 21.964 1.00 87.81 87 GLY A CA 1
ATOM 685 C C . GLY A 1 87 ? -2.565 10.481 21.324 1.00 87.81 87 GLY A C 1
ATOM 686 O O . GLY A 1 87 ? -3.443 10.967 22.034 1.00 87.81 87 GLY A O 1
ATOM 687 N N . ARG A 1 88 ? -2.611 10.584 19.991 1.00 85.50 88 ARG A N 1
ATOM 688 C CA . ARG A 1 88 ? -3.713 11.247 19.271 1.00 85.50 88 ARG A CA 1
ATOM 689 C C . ARG A 1 88 ? -4.987 10.411 19.260 1.00 85.50 88 ARG A C 1
ATOM 691 O O . ARG A 1 88 ? -6.052 10.958 19.529 1.00 85.50 88 ARG A O 1
ATOM 698 N N . ILE A 1 89 ? -4.879 9.103 19.027 1.00 83.25 89 ILE A N 1
ATOM 699 C CA . ILE A 1 89 ? -6.031 8.190 19.046 1.00 83.25 89 ILE A CA 1
ATOM 700 C C . ILE A 1 89 ? -6.693 8.195 20.431 1.00 83.25 89 ILE A C 1
ATOM 702 O O . ILE A 1 89 ? -7.895 8.422 20.543 1.00 83.25 89 ILE A O 1
ATOM 706 N N . SER A 1 90 ? -5.910 8.055 21.507 1.00 75.56 90 SER A N 1
ATOM 707 C CA . SER A 1 90 ? -6.443 8.084 22.880 1.00 75.56 90 SER A CA 1
ATOM 708 C C . SER A 1 90 ? -7.104 9.418 23.250 1.00 75.56 90 SER A C 1
ATOM 710 O O . SER A 1 90 ? -8.143 9.424 23.911 1.00 75.56 90 SER A O 1
ATOM 712 N N . LYS A 1 91 ? -6.549 10.554 22.805 1.00 74.00 91 LYS A N 1
ATOM 713 C CA . LYS A 1 91 ? -7.182 11.874 22.970 1.00 74.00 91 LYS A CA 1
ATOM 714 C C . LYS A 1 91 ? -8.493 11.991 22.194 1.00 74.00 91 LYS A C 1
ATOM 716 O O . LYS A 1 91 ? -9.434 12.555 22.737 1.00 74.00 91 LYS A O 1
ATOM 721 N N . SER A 1 92 ? -8.568 11.450 20.976 1.00 70.38 92 SER A N 1
ATOM 722 C CA . SER A 1 92 ? -9.794 11.454 20.167 1.00 70.38 92 SER A CA 1
ATOM 723 C C . SER A 1 92 ? -10.921 10.698 20.867 1.00 70.38 92 SER A C 1
ATOM 725 O O . SER A 1 92 ? -11.987 11.266 21.084 1.00 70.38 92 SER A O 1
ATOM 727 N N . TYR A 1 93 ? -10.654 9.475 21.341 1.00 63.97 93 TYR A N 1
ATOM 728 C CA . TYR A 1 93 ? -11.640 8.706 22.110 1.00 63.97 93 TYR A CA 1
ATOM 729 C C . TYR A 1 93 ? -12.072 9.436 23.388 1.00 63.97 93 TYR A C 1
ATOM 731 O O . TYR A 1 93 ? -13.255 9.474 23.712 1.00 63.97 93 TYR A O 1
ATOM 739 N N . LYS A 1 94 ? -11.136 10.082 24.096 1.00 61.03 94 LYS A N 1
ATOM 740 C CA . LYS A 1 94 ? -11.451 10.886 25.288 1.00 61.03 94 LYS A CA 1
ATOM 741 C C . LYS A 1 94 ? -12.192 12.187 24.997 1.00 61.03 94 LYS A C 1
ATOM 743 O O . LYS A 1 94 ? -12.793 12.697 25.929 1.00 61.03 94 LYS A O 1
ATOM 748 N N . ALA A 1 95 ? -12.114 12.736 23.784 1.00 60.75 95 ALA A N 1
ATOM 749 C CA . ALA A 1 95 ? -12.848 13.928 23.349 1.00 60.75 95 ALA A CA 1
ATOM 750 C C . ALA A 1 95 ? -14.264 13.595 22.852 1.00 60.75 95 ALA A C 1
ATOM 752 O O . ALA A 1 95 ? -15.148 14.448 22.916 1.00 60.75 95 ALA A O 1
ATOM 753 N N . GLU A 1 96 ? -14.486 12.355 22.417 1.00 55.16 96 GLU A N 1
ATOM 754 C CA . GLU A 1 96 ? -15.799 11.817 22.051 1.00 55.16 96 GLU A CA 1
ATOM 755 C C . GLU A 1 96 ? -16.590 11.337 23.288 1.00 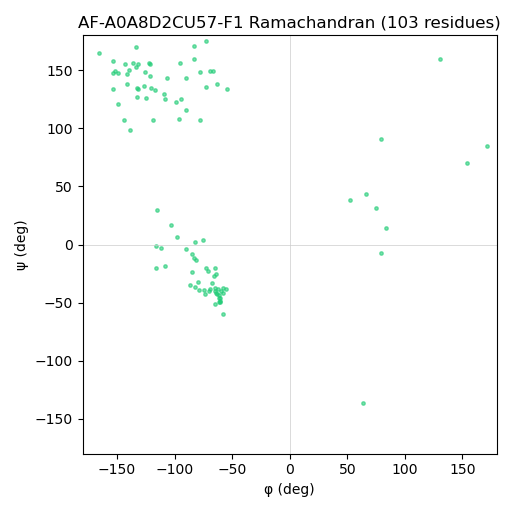55.16 96 GLU A C 1
ATOM 757 O O . GLU A 1 96 ? -17.786 11.595 23.401 1.00 55.16 96 GLU A O 1
ATOM 762 N N . TYR A 1 97 ? -15.907 10.764 24.289 1.00 53.47 97 TYR A N 1
ATOM 763 C CA . TYR A 1 97 ? -16.487 10.324 25.571 1.00 53.47 97 TYR A CA 1
ATOM 764 C C . TYR A 1 97 ? -16.710 11.347 26.728 1.00 53.47 97 TYR A C 1
ATOM 766 O O . TYR A 1 97 ? -17.204 10.912 27.768 1.00 53.47 97 TYR A O 1
ATOM 774 N N . PRO A 1 98 ? -16.444 12.672 26.662 1.00 51.19 98 PRO A N 1
ATOM 775 C CA . PRO A 1 98 ? -16.622 13.579 27.798 1.00 51.19 98 PRO A CA 1
ATOM 776 C C . PRO A 1 98 ? -17.890 14.455 27.705 1.00 51.19 98 PRO A C 1
ATOM 778 O O . PRO A 1 98 ? -17.967 15.466 28.399 1.00 51.19 98 PRO A O 1
ATOM 781 N N . ARG A 1 99 ? -18.886 14.133 26.861 1.00 52.34 99 ARG A N 1
ATOM 782 C CA . ARG A 1 99 ? -20.096 14.978 26.701 1.00 52.34 99 ARG A CA 1
ATOM 783 C C . ARG A 1 99 ? -21.422 14.414 27.213 1.00 52.34 99 ARG A C 1
ATOM 785 O O . ARG A 1 99 ? -22.400 15.152 27.161 1.00 52.34 99 ARG A O 1
ATOM 792 N N . SER A 1 100 ? -21.501 13.183 27.723 1.00 54.84 100 SER A N 1
ATOM 793 C CA . SER A 1 100 ? -22.815 12.573 28.008 1.00 54.84 100 SER A CA 1
ATOM 794 C C . SER A 1 100 ? -23.153 12.243 29.460 1.00 54.84 100 SER A C 1
ATOM 796 O O . SER A 1 100 ? -24.288 11.845 29.692 1.00 54.84 100 SER A O 1
ATOM 798 N N . TYR A 1 101 ? -22.292 12.472 30.457 1.00 55.38 101 TYR A N 1
ATOM 799 C CA . TYR A 1 101 ? -22.706 12.256 31.853 1.00 55.38 101 TYR A CA 1
ATOM 800 C C . TYR A 1 101 ? -22.104 13.280 32.812 1.00 55.38 101 TYR A C 1
ATOM 802 O O . TYR A 1 101 ? -20.923 13.225 33.137 1.00 55.38 101 TYR A O 1
ATOM 810 N N . GLY A 1 102 ? -22.944 14.201 33.295 1.00 50.75 102 GLY A N 1
ATOM 811 C CA . GLY A 1 102 ? -22.599 15.045 34.438 1.00 50.75 102 GLY A CA 1
ATOM 812 C C . GLY A 1 102 ? -23.309 16.392 34.495 1.00 50.75 102 GLY A C 1
ATOM 813 O O . GLY A 1 102 ? -22.658 17.414 34.306 1.00 50.75 102 GLY A O 1
ATOM 814 N N . LYS A 1 103 ? -24.622 16.380 34.766 1.00 49.81 103 LYS A N 1
ATOM 815 C CA . LYS A 1 103 ? -25.337 17.269 35.711 1.00 49.81 103 LYS A CA 1
ATOM 816 C C . LYS A 1 103 ? -26.847 17.053 35.557 1.00 49.81 103 LYS A C 1
ATOM 818 O O . LYS A 1 103 ? -27.519 17.778 34.832 1.00 49.81 103 LYS A O 1
ATOM 823 N N . LEU A 1 104 ? -27.368 16.045 36.248 1.00 42.34 104 LEU A N 1
ATOM 824 C CA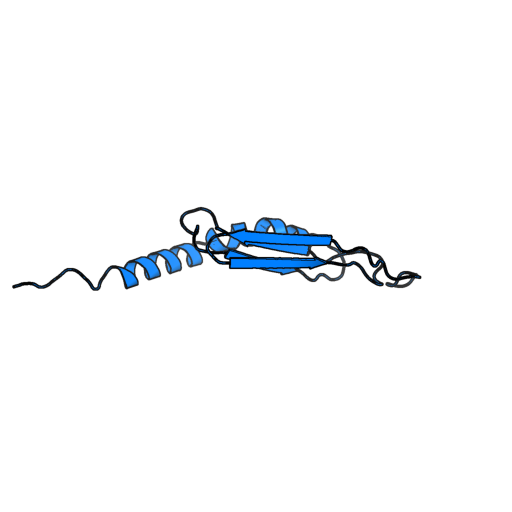 . LEU A 1 104 ? -28.702 16.160 36.830 1.00 42.34 104 LEU A CA 1
ATOM 825 C C . LEU A 1 104 ? -28.470 16.517 38.298 1.00 42.34 104 LEU A C 1
ATOM 827 O O . LEU A 1 104 ? -27.670 15.865 38.969 1.00 42.34 104 LEU A O 1
ATOM 831 N N . SER A 1 105 ? -29.059 17.651 38.671 1.00 52.06 105 SER A N 1
ATOM 832 C CA . SER A 1 105 ? -29.145 18.233 40.012 1.00 52.06 105 SER A CA 1
ATOM 833 C C . SER A 1 105 ? -29.646 17.252 41.058 1.00 52.06 105 SER A C 1
ATOM 835 O O . SER A 1 105 ? -30.573 16.492 40.696 1.00 52.06 105 SER A O 1
#

Organism: Sciurus vulgaris (NCBI:txid55149)

Foldseek 3Di:
DDQFDPFFFPDWDKDWDDDLRDTDIDIDGRTGGPDDQKDKAWAAQDPDPRGNDTDIDIADDDPHNVVNVVCNVPVSVVQCPDPVNVVVVVVVVVVVPPPDDDDDD

Mean predicted aligned error: 7.71 Å

Radius of gyration: 20.53 Å; Cα contacts (8 Å, |Δi|>4): 123; chains: 1; bounding box: 52×26×66 Å

Solvent-accessible surface area (backbone atoms only — not comparable to full-atom values): 6557 Å² total; per-residue (Å²): 136,75,76,57,45,100,60,61,43,78,63,71,55,69,52,71,53,73,57,97,92,46,75,53,73,51,72,49,64,48,34,43,40,76,65,73,27,64,34,64,34,83,47,74,49,39,76,94,91,32,58,91,39,68,50,76,50,77,30,85,49,79,96,56,39,65,65,22,48,48,44,46,71,40,45,79,58,52,55,66,68,33,67,69,45,47,53,49,54,55,49,52,55,55,67,69,68,72,78,82,86,89,82,82,132

Secondary structure (DSSP, 8-state):
--SEEEEEE---EEEEEEETTEEEEEEE--EEESS---EEEEEEEETTTEEEEEEEEEE--SS-SHHHHHHHHHHHHHHHHSHHHHHHHHHHHHHHTTSSS----

Nearest PDB structures (foldseek):
  4ra2-assembly1_A  TM=9.963E-01  e=4.657E-11  Homo sapiens
  4rag-assembly1_A  TM=9.984E-01  e=6.755E-11  Homo sapiens
  4raf-assembly1_A  TM=9.962E-01  e=1.043E-10  Homo sapiens
  6b67-assembly3_C  TM=9.489E-01  e=1.256E-10  Homo sapiens
  2p8e-assembly1_A  TM=8.357E-01  e=4.574E-09  Homo sapiens

Sequence (105 aa):
MGAFSDMPKMEKHNAKGQVNGLRYGLSSMQGWRVKMEDAYTAVIGLPSGLETWSFFAVYDEYAGSQVAKYCCEHLLHHIPNNQDFKGRISKSYKAEYPRSYGKLS

pLDDT: mean 87.17, std 14.24, range [42.34, 98.06]

InterPro domains:
  IPR001932 PPM-type phosphatase-like domain [PF00481] (23-88)
  IPR001932 PPM-type phosphatase-like domain [PS51746] (23-105)
  IPR015655 Protein phosphatase 2C [PTHR47992] (17-94)
  IPR036457 PPM-type phosphatase-like domain superfamily [G3DSA:3.60.40.10] (1-101)
  IPR036457 PPM-type phosphatase-like domain superfamily [SSF81606] (4-82)